Protein AF-A0A2D9YBD3-F1 (afdb_monomer)

Sequence (82 aa):
LSNALIAFYDTGSKKELDYYSKTALSRVWKTERFSWWMTSMLHKSAETNTFENRIRLAELEYLLSSEAALTSLAENYTGLPY

Radius of gyration: 19.1 Å; Cα contacts (8 Å, |Δi|>4): 34; chains: 1; bounding box: 43×28×48 Å

Nearest PDB structures (foldseek):
  8y2s-assembly1_A  TM=9.577E-01  e=1.147E-05  Pseudomonas aeruginosa
  1dob-assembly1_A-2  TM=9.514E-01  e=1.763E-05  Pseudomonas aeruginosa
  1pxc-assembly1_A  TM=9.543E-01  e=2.120E-05  Pseudomonas aeruginosa
  1d7l-assembly1_A  TM=9.549E-01  e=2.255E-05  Pseudomonas aeruginosa
  8jqo-assembly2_C-2  TM=9.368E-01  e=2.331E-04  Xylophilus ampelinus

Solvent-accessible surface area (backbone atoms only — not comparable to full-atom values): 4803 Å² total; per-residue (Å²): 107,69,71,27,53,52,48,25,76,75,68,72,45,57,64,51,55,73,46,38,61,64,60,52,46,62,53,50,53,55,51,51,53,48,54,51,49,53,49,61,56,75,53,82,61,97,80,63,47,78,64,59,53,50,52,35,51,52,52,51,52,48,39,77,73,30,72,68,45,44,48,54,49,48,49,60,70,76,52,71,89,132

Structure (mmCIF, N/CA/C/O backbone):
data_AF-A0A2D9YBD3-F1
#
_entry.id   AF-A0A2D9YBD3-F1
#
loop_
_atom_site.group_PDB
_atom_site.id
_atom_site.type_symbol
_atom_site.label_atom_id
_atom_site.label_alt_id
_atom_site.label_comp_id
_atom_site.label_asym_id
_atom_site.label_entity_id
_atom_site.label_seq_id
_atom_site.pdbx_PDB_ins_code
_atom_site.Cartn_x
_atom_site.Cartn_y
_atom_site.Cartn_z
_atom_site.occupancy
_atom_site.B_iso_or_equiv
_atom_site.auth_seq_id
_atom_site.auth_comp_id
_atom_site.auth_asym_id
_atom_site.auth_atom_id
_atom_site.pdbx_PDB_model_num
ATOM 1 N N . LEU A 1 1 ? -12.152 3.503 14.473 1.00 93.44 1 LEU A N 1
ATOM 2 C CA . LEU A 1 1 ? -12.479 4.406 15.598 1.00 93.44 1 LEU A CA 1
ATOM 3 C C . LEU A 1 1 ? -13.934 4.272 16.029 1.00 93.44 1 LEU A C 1
ATOM 5 O O . LEU A 1 1 ? -14.144 3.966 17.189 1.00 93.44 1 LEU A O 1
ATOM 9 N N . SER A 1 2 ? -14.913 4.431 15.125 1.00 96.50 2 SER A N 1
ATOM 10 C CA . 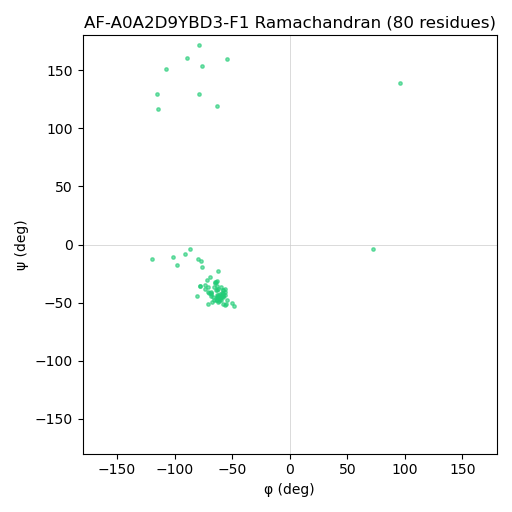SER A 1 2 ? -16.345 4.291 15.461 1.00 96.50 2 SER A CA 1
ATOM 11 C C . SER A 1 2 ? -16.656 3.008 16.252 1.00 96.50 2 SER A C 1
ATOM 13 O O . SER A 1 2 ? -17.132 3.113 17.375 1.00 96.50 2 SER A O 1
ATOM 15 N N . ASN A 1 3 ? -16.250 1.828 15.762 1.00 94.38 3 ASN A N 1
ATOM 16 C CA . ASN A 1 3 ? -16.451 0.554 16.477 1.00 94.38 3 ASN A CA 1
ATOM 17 C C . ASN A 1 3 ? -15.847 0.534 17.895 1.00 94.38 3 ASN A C 1
ATOM 19 O O . ASN A 1 3 ? -16.455 0.000 18.815 1.00 94.38 3 ASN A O 1
ATOM 23 N N . ALA A 1 4 ? -14.673 1.143 18.087 1.00 96.00 4 ALA A N 1
ATOM 24 C CA . ALA A 1 4 ? -14.021 1.205 19.394 1.00 96.00 4 ALA A CA 1
ATOM 25 C C . ALA A 1 4 ? -14.753 2.145 20.367 1.00 96.00 4 ALA A C 1
ATOM 27 O O . ALA A 1 4 ? -14.848 1.847 21.554 1.00 96.00 4 ALA A O 1
ATOM 28 N N . LEU A 1 5 ? -15.297 3.258 19.863 1.00 97.44 5 LEU A N 1
ATOM 29 C CA . LEU A 1 5 ? -16.121 4.174 20.654 1.00 97.44 5 LEU A CA 1
ATOM 30 C C . LEU A 1 5 ? -17.459 3.533 21.037 1.00 97.44 5 LEU A C 1
ATOM 32 O O . LEU A 1 5 ? -17.846 3.628 22.196 1.00 97.44 5 LEU A O 1
ATOM 36 N N . ILE A 1 6 ? -18.123 2.849 20.099 1.00 97.44 6 ILE A N 1
ATOM 37 C CA . ILE A 1 6 ? -19.363 2.100 20.363 1.00 97.44 6 ILE A CA 1
ATOM 38 C C . ILE A 1 6 ? -19.122 1.083 21.485 1.00 97.44 6 ILE A C 1
ATOM 40 O O . ILE A 1 6 ? -19.790 1.136 22.512 1.00 97.44 6 ILE A O 1
ATOM 44 N N . ALA A 1 7 ? -18.086 0.245 21.358 1.00 96.38 7 ALA A N 1
ATOM 45 C CA . ALA A 1 7 ? -17.746 -0.746 22.379 1.00 96.38 7 ALA A CA 1
ATOM 46 C C . ALA A 1 7 ? -17.479 -0.117 23.758 1.00 96.38 7 ALA A C 1
ATOM 48 O O . ALA A 1 7 ? -17.884 -0.672 24.781 1.00 96.38 7 ALA A O 1
ATOM 49 N N . PHE A 1 8 ? -16.821 1.044 23.800 1.00 97.56 8 PHE A N 1
ATOM 50 C CA . PHE A 1 8 ? -16.562 1.757 25.047 1.00 97.56 8 PHE A CA 1
ATOM 51 C C . PHE A 1 8 ? -17.844 2.285 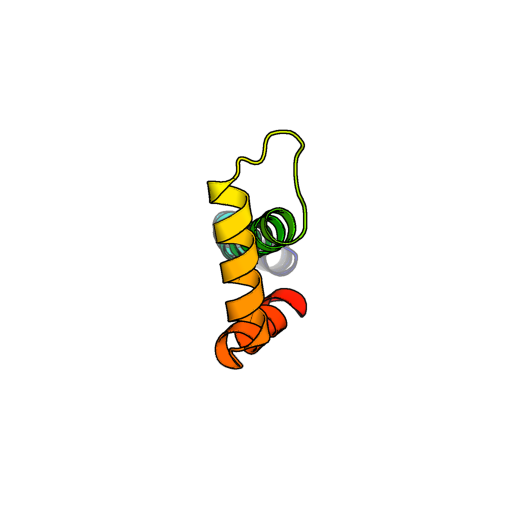25.700 1.00 97.56 8 PHE A C 1
ATOM 53 O O . PHE A 1 8 ? -18.011 2.112 26.904 1.00 97.56 8 PHE A O 1
ATOM 60 N N . TYR A 1 9 ? -18.753 2.896 24.939 1.00 97.88 9 TYR A N 1
ATOM 61 C CA . TYR A 1 9 ? -20.006 3.415 25.498 1.00 97.88 9 TYR A CA 1
ATOM 62 C C . TYR A 1 9 ? -20.997 2.307 25.880 1.00 97.88 9 TYR A C 1
ATOM 64 O O . TYR A 1 9 ? -21.712 2.471 26.865 1.00 97.88 9 TYR A O 1
ATOM 72 N N . ASP A 1 10 ? -20.985 1.172 25.178 1.0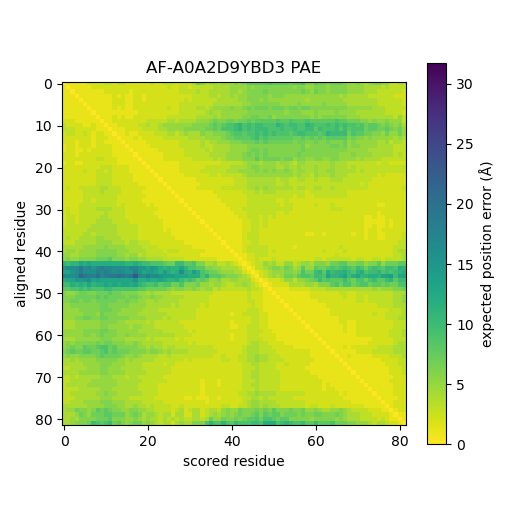0 97.81 10 ASP A N 1
ATOM 73 C CA . ASP A 1 10 ? -21.866 0.037 25.478 1.00 97.81 10 ASP A CA 1
ATOM 74 C C . ASP A 1 10 ? -21.384 -0.791 26.680 1.00 97.81 10 ASP A C 1
ATOM 76 O O . ASP A 1 10 ? -22.193 -1.317 27.443 1.00 97.81 10 ASP A O 1
ATOM 80 N N . THR A 1 11 ? -20.065 -0.938 26.857 1.00 97.19 11 THR A N 1
ATOM 81 C CA . THR A 1 11 ? -19.490 -1.885 27.836 1.00 97.19 11 THR A CA 1
ATOM 82 C C . THR A 1 11 ? -18.617 -1.241 28.915 1.00 97.19 11 THR A C 1
ATOM 84 O O . THR A 1 11 ? -18.228 -1.910 29.871 1.00 97.19 11 THR A O 1
ATOM 87 N N . GLY A 1 12 ? -18.238 0.029 28.758 1.00 96.69 12 GLY A N 1
ATOM 88 C CA . GLY A 1 12 ? -17.223 0.704 29.577 1.00 96.69 12 GLY A CA 1
ATOM 89 C C . GLY A 1 12 ? -15.777 0.255 29.308 1.00 96.69 12 GLY A C 1
ATOM 90 O O . GLY A 1 12 ? -14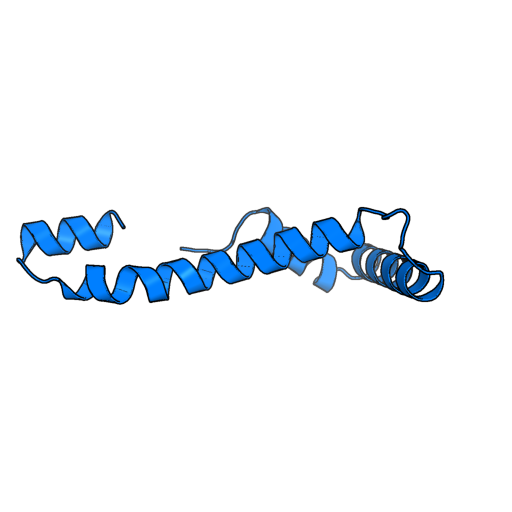.840 0.806 29.891 1.00 96.69 12 GLY A O 1
ATOM 91 N N . SER A 1 13 ? -15.558 -0.737 28.436 1.00 95.75 13 SER A N 1
ATOM 92 C CA . SER A 1 13 ? -14.235 -1.302 28.157 1.00 95.75 13 SER A CA 1
ATOM 93 C C . SER A 1 13 ? -13.414 -0.423 27.214 1.00 95.75 13 SER A C 1
ATOM 95 O O . SER A 1 13 ? -13.852 -0.081 26.119 1.00 95.75 13 SER A O 1
ATOM 97 N N . LYS A 1 14 ? -12.169 -0.115 27.600 1.00 96.56 14 LYS A N 1
ATOM 98 C CA . LYS A 1 14 ? -11.218 0.656 26.774 1.00 96.56 14 LYS A CA 1
ATOM 99 C C . LYS A 1 14 ? -10.397 -0.189 25.803 1.00 96.56 14 LYS A C 1
ATOM 101 O O . LYS A 1 14 ? -9.670 0.365 24.988 1.00 96.56 14 LYS A O 1
ATOM 106 N N . LYS A 1 15 ? -10.542 -1.516 25.841 1.00 96.38 15 LYS A N 1
ATOM 107 C CA . LYS A 1 15 ? -9.700 -2.452 25.085 1.00 96.38 15 LYS A CA 1
ATOM 108 C C . LYS A 1 15 ? -9.584 -2.083 23.599 1.00 96.38 15 LYS A C 1
ATOM 110 O O . LYS A 1 15 ? -8.480 -1.973 23.080 1.00 96.38 15 LYS A O 1
ATOM 115 N N . GLU A 1 16 ? -10.704 -1.851 22.919 1.00 95.19 16 GLU A N 1
ATOM 116 C CA . GLU A 1 16 ? -10.707 -1.521 21.485 1.00 95.19 16 GLU A CA 1
ATOM 117 C C . GLU A 1 16 ? -10.114 -0.135 21.185 1.00 95.19 16 GLU A C 1
ATOM 119 O O . GLU A 1 16 ? -9.551 0.082 20.111 1.00 95.19 16 GLU A O 1
ATOM 124 N N . LEU A 1 17 ? -10.196 0.803 22.135 1.00 96.94 17 LEU A N 1
ATOM 125 C CA . LEU A 1 17 ? -9.539 2.108 22.024 1.00 96.94 17 LEU A CA 1
ATOM 126 C C . LEU A 1 17 ? -8.021 1.962 22.152 1.00 96.94 17 LEU A C 1
ATOM 128 O O . LEU A 1 17 ? -7.290 2.554 21.361 1.00 96.94 17 LEU A O 1
ATOM 132 N N . ASP A 1 18 ? -7.552 1.118 23.069 1.00 97.25 18 ASP A N 1
ATOM 133 C CA . ASP A 1 18 ? -6.122 0.848 23.249 1.00 97.25 18 ASP A CA 1
ATOM 134 C C . ASP A 1 18 ? -5.523 0.146 22.013 1.00 97.25 18 ASP A C 1
ATOM 136 O O . ASP A 1 18 ? -4.406 0.450 21.585 1.00 97.25 18 ASP A O 1
ATOM 140 N N . TYR A 1 19 ? -6.285 -0.749 21.371 1.00 96.00 19 TYR A N 1
ATOM 141 C CA . TYR A 1 19 ? -5.875 -1.422 20.129 1.00 96.00 19 TYR A CA 1
ATOM 142 C C . TYR A 1 19 ? -6.056 -0.583 18.858 1.00 96.00 19 TYR A C 1
ATOM 144 O O . TYR A 1 19 ? -5.520 -0.954 17.804 1.00 96.00 19 TYR A O 1
ATOM 152 N N . TYR A 1 20 ? -6.781 0.536 18.925 1.00 96.31 20 TYR A N 1
ATOM 153 C CA . TYR A 1 20 ? -7.152 1.312 17.744 1.00 96.31 20 TYR A CA 1
ATOM 154 C C . TYR A 1 20 ? -5.934 1.727 16.920 1.00 96.31 20 TYR A C 1
ATOM 156 O O . TYR A 1 20 ? -5.886 1.450 15.720 1.00 96.31 20 TYR A O 1
ATOM 164 N N . SER A 1 21 ? -4.931 2.336 17.557 1.00 96.56 21 SER A N 1
ATOM 165 C CA . SER A 1 21 ? -3.744 2.837 16.859 1.00 96.56 21 SER A CA 1
ATOM 166 C C . SER A 1 21 ? -2.993 1.717 16.146 1.00 96.56 21 SER A C 1
ATOM 168 O O . SER A 1 21 ? -2.631 1.874 14.985 1.00 96.56 21 SER A O 1
ATOM 170 N N . LYS A 1 22 ? -2.822 0.555 16.790 1.00 95.88 22 LYS A N 1
ATOM 171 C CA . LYS A 1 22 ? -2.168 -0.611 16.174 1.00 95.88 22 LYS A CA 1
ATOM 172 C C . LYS A 1 22 ? -2.908 -1.069 14.915 1.00 95.88 22 LYS A C 1
ATOM 174 O O . LYS A 1 22 ? -2.280 -1.324 13.888 1.00 95.88 22 LYS A O 1
ATOM 179 N N . THR A 1 23 ? -4.233 -1.150 14.995 1.00 93.94 23 THR A N 1
ATOM 180 C CA . THR A 1 23 ? -5.086 -1.599 13.887 1.00 93.94 23 THR A CA 1
ATOM 181 C C . THR A 1 23 ? -5.074 -0.592 12.739 1.00 93.94 23 THR A C 1
ATOM 183 O O . THR A 1 23 ? -4.804 -0.955 11.595 1.00 93.94 23 THR A O 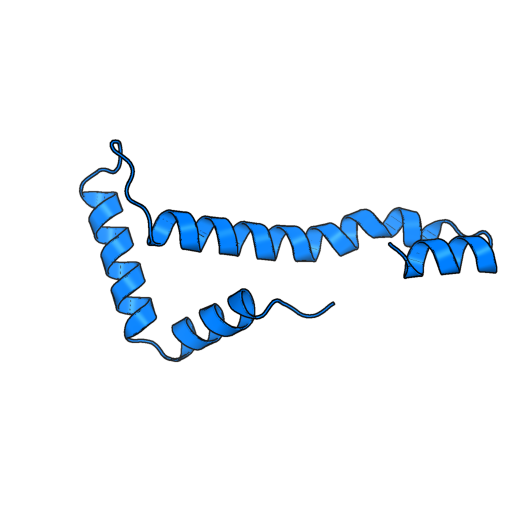1
ATOM 186 N N . ALA A 1 24 ? -5.284 0.690 13.044 1.00 96.00 24 ALA A N 1
ATOM 187 C CA . ALA A 1 24 ? -5.302 1.758 12.051 1.00 96.00 24 ALA A CA 1
ATOM 188 C C . ALA A 1 24 ? -3.943 1.914 11.352 1.00 96.00 24 ALA A C 1
ATOM 190 O O . ALA A 1 24 ? -3.886 1.973 10.122 1.00 96.00 24 ALA A O 1
ATOM 191 N N . LEU A 1 25 ? -2.843 1.911 12.115 1.00 97.12 25 LEU A N 1
ATOM 192 C CA . LEU A 1 25 ? -1.496 2.081 11.566 1.00 97.12 25 LEU A CA 1
ATOM 193 C C . LEU A 1 25 ? -1.105 0.955 10.607 1.00 97.12 25 LEU A C 1
ATOM 195 O O . LEU A 1 25 ? -0.396 1.218 9.639 1.00 97.12 25 LEU A O 1
ATOM 199 N N . SER A 1 26 ? -1.598 -0.271 10.810 1.00 95.19 26 SER A N 1
ATOM 200 C CA . SER A 1 26 ? -1.342 -1.377 9.877 1.00 95.19 26 SER A CA 1
ATOM 201 C C . SER A 1 26 ? -1.814 -1.062 8.454 1.00 95.19 26 SER A C 1
ATOM 203 O O . SER A 1 26 ? -1.121 -1.386 7.488 1.00 95.19 26 SER A O 1
ATOM 205 N N . ARG A 1 27 ? -2.968 -0.397 8.310 1.00 95.56 27 ARG A N 1
ATOM 206 C CA . ARG A 1 27 ? -3.493 0.022 7.005 1.00 95.56 27 ARG A CA 1
ATOM 207 C C . ARG A 1 27 ? -2.830 1.307 6.516 1.00 95.56 27 ARG A C 1
ATOM 209 O O . ARG A 1 27 ? -2.422 1.354 5.359 1.00 95.56 27 ARG A O 1
ATOM 216 N N . VAL A 1 28 ? -2.663 2.302 7.395 1.00 97.12 28 VAL A N 1
ATOM 217 C CA . VAL A 1 28 ? -2.031 3.594 7.055 1.00 97.12 28 VAL A CA 1
ATOM 218 C C . VAL A 1 28 ? -0.654 3.383 6.439 1.00 97.12 28 VAL A C 1
ATOM 220 O O . VAL A 1 28 ? -0.396 3.900 5.360 1.00 97.12 28 VAL A O 1
ATOM 223 N N . TRP A 1 29 ? 0.200 2.552 7.038 1.00 97.81 29 TRP A N 1
ATOM 224 C CA . TRP A 1 29 ? 1.540 2.318 6.495 1.00 97.81 29 TRP A CA 1
ATOM 225 C C . TRP A 1 29 ? 1.542 1.657 5.113 1.00 97.81 29 TRP A C 1
ATOM 227 O O . TRP A 1 29 ? 2.415 1.954 4.299 1.00 97.81 29 TRP A O 1
ATOM 237 N N . LYS A 1 30 ? 0.564 0.794 4.807 1.00 96.88 30 LYS A N 1
ATOM 238 C CA . LYS A 1 30 ? 0.434 0.206 3.464 1.00 96.88 30 LYS A CA 1
ATOM 239 C C . LYS A 1 30 ? 0.035 1.261 2.433 1.00 96.88 30 LYS A C 1
ATOM 241 O O . LYS A 1 30 ? 0.602 1.271 1.341 1.00 96.88 30 LYS A O 1
ATOM 246 N N . THR A 1 31 ? -0.889 2.152 2.798 1.00 96.81 31 THR A N 1
ATOM 247 C CA . THR A 1 31 ? -1.293 3.292 1.965 1.00 96.81 31 THR A CA 1
ATOM 248 C C . THR A 1 31 ? -0.131 4.262 1.754 1.00 96.81 31 THR A C 1
ATOM 250 O O . THR A 1 31 ? 0.163 4.595 0.613 1.00 96.81 31 THR A O 1
ATOM 253 N N . GLU A 1 32 ? 0.590 4.644 2.810 1.00 97.94 32 GLU A N 1
ATOM 254 C CA . GLU A 1 32 ? 1.754 5.538 2.714 1.00 97.94 32 GLU A CA 1
ATOM 255 C C . GLU A 1 32 ? 2.857 4.954 1.829 1.00 97.94 32 GLU A C 1
ATOM 257 O O . GLU A 1 32 ? 3.360 5.628 0.931 1.00 97.94 32 GLU A O 1
ATOM 262 N N . ARG A 1 33 ? 3.184 3.667 2.007 1.00 97.94 33 ARG A N 1
ATOM 263 C CA . ARG A 1 33 ? 4.141 2.960 1.144 1.00 97.94 33 ARG A CA 1
ATOM 264 C C . ARG A 1 33 ? 3.725 3.028 -0.327 1.00 97.94 33 ARG A C 1
ATOM 266 O O . ARG A 1 33 ? 4.575 3.249 -1.187 1.00 97.94 33 ARG A O 1
ATOM 273 N N . PHE A 1 34 ? 2.439 2.830 -0.622 1.00 97.50 34 PHE A N 1
ATOM 274 C CA . PHE A 1 34 ? 1.930 2.912 -1.989 1.00 97.50 34 PHE A CA 1
ATOM 275 C C . PHE A 1 34 ? 2.023 4.333 -2.559 1.00 97.50 34 PHE A C 1
ATOM 277 O O . PHE A 1 34 ? 2.555 4.512 -3.655 1.00 97.50 34 PHE A O 1
ATOM 284 N N . SER A 1 35 ? 1.581 5.339 -1.801 1.00 97.50 35 SER A N 1
ATOM 285 C CA . SER A 1 35 ? 1.665 6.753 -2.184 1.00 97.50 35 SER A CA 1
ATOM 286 C C . SER A 1 35 ? 3.106 7.186 -2.457 1.00 97.50 35 SER A C 1
ATOM 288 O O . SER A 1 35 ? 3.389 7.826 -3.474 1.00 97.50 35 SER A O 1
ATOM 290 N N . TRP A 1 36 ? 4.037 6.795 -1.586 1.00 97.00 36 TRP A N 1
ATOM 291 C CA . TRP A 1 36 ? 5.461 7.066 -1.754 1.00 97.00 36 TRP A CA 1
ATOM 292 C C . TRP A 1 36 ? 6.040 6.383 -3.001 1.00 97.00 36 TRP A C 1
ATOM 294 O O . TRP A 1 36 ? 6.756 7.032 -3.768 1.00 97.00 36 TRP A O 1
ATOM 304 N N . TRP A 1 37 ? 5.711 5.107 -3.236 1.00 96.19 37 TRP A N 1
ATOM 305 C CA . TRP A 1 37 ? 6.180 4.364 -4.412 1.00 96.19 37 TRP A CA 1
ATOM 306 C C . TRP A 1 37 ? 5.682 5.009 -5.710 1.00 96.19 37 TRP A C 1
ATOM 308 O O . TRP A 1 37 ? 6.494 5.320 -6.579 1.00 96.19 37 TRP A O 1
ATOM 318 N N . MET A 1 38 ? 4.386 5.328 -5.804 1.00 96.81 38 MET A N 1
ATOM 319 C CA . MET A 1 38 ? 3.812 6.023 -6.965 1.00 96.81 38 MET A CA 1
ATOM 320 C C . MET A 1 38 ? 4.465 7.389 -7.196 1.00 96.81 38 MET A C 1
ATOM 322 O O . MET A 1 38 ? 4.809 7.735 -8.326 1.00 96.81 38 MET A O 1
ATOM 326 N N . THR A 1 39 ? 4.677 8.161 -6.128 1.00 95.31 39 THR A N 1
ATOM 327 C CA . THR A 1 39 ? 5.309 9.484 -6.221 1.00 95.31 39 THR A CA 1
ATOM 328 C C . THR A 1 39 ? 6.736 9.373 -6.749 1.00 95.31 39 THR A C 1
ATOM 330 O O . THR A 1 39 ? 7.081 10.058 -7.712 1.00 95.31 39 THR A O 1
ATOM 333 N N . SER A 1 40 ? 7.534 8.471 -6.172 1.00 92.44 40 SER A N 1
ATOM 334 C CA . SER A 1 40 ? 8.931 8.235 -6.561 1.00 92.44 40 SER A CA 1
ATOM 335 C C . SER A 1 40 ? 9.057 7.677 -7.982 1.00 92.44 40 SER A C 1
ATOM 337 O O . SER A 1 40 ? 10.009 7.995 -8.693 1.00 92.44 40 SER A O 1
ATOM 339 N N . MET A 1 41 ? 8.088 6.868 -8.419 1.00 93.88 41 MET A N 1
ATOM 340 C CA . MET A 1 41 ? 8.071 6.264 -9.750 1.00 93.88 41 MET A CA 1
ATOM 341 C C . MET A 1 41 ? 7.636 7.245 -10.850 1.00 93.88 41 MET A C 1
ATOM 343 O O . MET A 1 41 ? 8.149 7.188 -11.967 1.00 93.88 41 MET A O 1
ATOM 347 N N . LEU A 1 42 ? 6.698 8.150 -10.558 1.00 94.56 42 LEU A N 1
ATOM 348 C CA . LEU A 1 42 ? 6.095 9.024 -11.573 1.00 94.56 42 LEU A CA 1
ATOM 349 C C . LEU A 1 42 ? 6.711 10.424 -11.640 1.00 94.56 42 LEU A C 1
ATOM 351 O O . LEU A 1 42 ? 6.555 11.105 -12.653 1.00 94.56 42 LEU A O 1
ATOM 355 N N . HIS A 1 43 ? 7.432 10.857 -10.606 1.00 92.25 43 HIS A N 1
ATOM 356 C CA . HIS A 1 43 ? 8.056 12.177 -10.575 1.00 92.25 43 HIS A CA 1
ATOM 357 C C . HIS A 1 43 ? 9.577 12.089 -10.734 1.00 92.25 43 HIS A C 1
ATOM 359 O O . HIS A 1 43 ? 10.236 11.115 -10.364 1.00 92.25 43 HIS A O 1
ATOM 365 N N . LYS A 1 44 ? 10.156 13.147 -11.304 1.00 86.62 44 LYS A N 1
ATOM 366 C CA . LYS A 1 44 ? 11.602 13.369 -11.349 1.00 86.62 44 LYS A CA 1
ATOM 367 C C . LYS A 1 44 ? 11.921 14.614 -10.532 1.00 86.62 44 LYS A C 1
ATOM 369 O O . LYS A 1 44 ? 11.315 15.655 -10.770 1.00 86.62 44 LYS A O 1
ATOM 374 N N . SER A 1 45 ? 12.874 14.520 -9.610 1.00 79.94 45 SER A N 1
ATOM 375 C CA . SER A 1 45 ? 13.420 15.693 -8.925 1.00 79.94 45 SER A CA 1
ATOM 376 C C . SER A 1 45 ? 14.612 16.260 -9.703 1.00 79.94 45 SER A C 1
ATOM 378 O O . SER A 1 45 ? 15.229 15.571 -10.519 1.00 79.94 45 SER A O 1
ATOM 380 N N . ALA A 1 46 ? 14.964 17.520 -9.440 1.00 81.25 46 ALA A N 1
ATOM 381 C CA . ALA A 1 46 ? 16.172 18.131 -10.002 1.00 81.25 46 ALA A CA 1
ATOM 382 C C . ALA A 1 46 ? 17.464 17.415 -9.553 1.00 81.25 46 ALA A C 1
ATOM 384 O O . ALA A 1 46 ? 18.477 17.477 -10.242 1.00 81.25 46 ALA A O 1
ATOM 385 N N . GLU A 1 47 ? 17.402 16.702 -8.429 1.00 87.50 47 GLU A N 1
ATOM 386 C CA . GLU A 1 47 ? 18.516 15.984 -7.804 1.00 87.50 47 GLU A CA 1
ATOM 387 C C . GLU A 1 47 ? 18.641 14.526 -8.279 1.00 87.50 47 GLU A C 1
ATOM 389 O O . GLU A 1 47 ? 19.623 13.863 -7.955 1.00 87.50 47 GLU A O 1
ATOM 394 N N . THR A 1 48 ? 17.671 14.012 -9.049 1.00 84.50 48 THR A N 1
ATOM 395 C CA . THR A 1 48 ? 17.665 12.605 -9.480 1.00 84.50 48 THR A CA 1
ATOM 396 C C . THR A 1 48 ? 18.877 12.306 -10.362 1.00 84.50 48 THR A C 1
ATOM 398 O O . THR A 1 48 ? 19.013 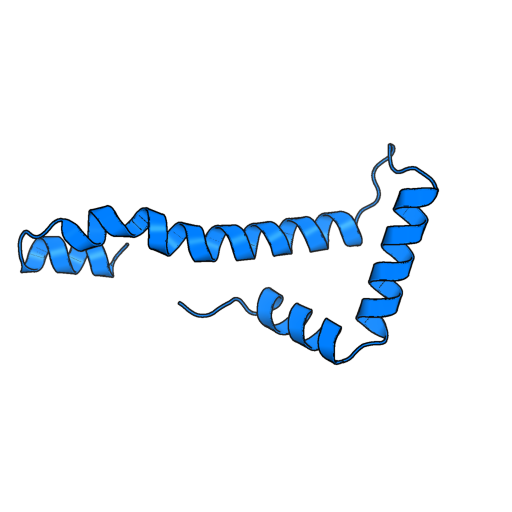12.865 -11.460 1.00 84.50 48 THR A O 1
ATOM 401 N N . ASN A 1 49 ? 19.728 11.379 -9.926 1.00 90.94 49 ASN A N 1
ATOM 402 C CA . ASN A 1 49 ? 20.919 11.004 -10.683 1.00 90.94 49 ASN A CA 1
ATOM 403 C C . ASN A 1 49 ? 20.593 10.044 -11.849 1.00 90.94 49 ASN A C 1
ATOM 405 O O . ASN A 1 49 ? 19.470 9.561 -12.028 1.00 90.94 49 ASN A O 1
ATOM 409 N N . THR A 1 50 ? 21.584 9.775 -12.701 1.00 93.56 50 THR A N 1
ATOM 410 C CA . THR A 1 50 ? 21.401 8.938 -13.900 1.00 93.56 50 THR A CA 1
ATOM 411 C C . THR A 1 50 ? 21.049 7.487 -13.573 1.00 93.56 50 THR A C 1
ATOM 413 O O . THR A 1 50 ? 20.309 6.865 -14.337 1.00 93.56 50 THR A O 1
ATOM 416 N N . PHE A 1 51 ? 21.547 6.951 -12.457 1.00 93.38 51 PHE A N 1
ATOM 417 C CA . PHE A 1 51 ? 21.256 5.594 -12.002 1.00 93.38 51 PHE A CA 1
ATOM 418 C C . PHE A 1 51 ? 19.808 5.473 -11.512 1.00 93.38 51 PHE A C 1
ATOM 420 O O . PHE A 1 51 ? 19.063 4.637 -12.019 1.00 93.38 51 PHE A O 1
ATOM 427 N N . GLU A 1 52 ? 19.375 6.359 -10.618 1.00 92.31 52 GLU A N 1
ATOM 428 C CA . GLU A 1 52 ? 17.998 6.414 -10.110 1.00 92.31 52 GLU A CA 1
ATOM 429 C C . GLU A 1 52 ? 16.984 6.563 -11.245 1.00 92.31 52 GLU A C 1
ATOM 431 O O . GLU A 1 52 ? 15.963 5.878 -11.272 1.00 92.31 52 GLU A O 1
ATOM 436 N N . ASN A 1 53 ? 17.294 7.397 -12.242 1.00 93.12 53 ASN A N 1
ATOM 437 C CA . ASN A 1 53 ? 16.436 7.554 -13.410 1.00 93.12 53 ASN A CA 1
ATOM 438 C C . ASN A 1 53 ? 16.313 6.257 -14.231 1.00 93.12 53 ASN A C 1
ATOM 440 O O . ASN A 1 53 ? 15.240 5.982 -14.763 1.00 93.12 53 ASN A O 1
ATOM 444 N N . ARG A 1 54 ? 17.383 5.454 -14.336 1.00 95.12 54 ARG A N 1
ATOM 445 C CA . ARG A 1 54 ? 17.329 4.141 -15.003 1.00 95.12 54 ARG A CA 1
ATOM 446 C C . ARG A 1 54 ? 16.515 3.130 -14.199 1.00 95.12 54 ARG A C 1
ATOM 448 O O . ARG A 1 54 ? 15.713 2.427 -14.800 1.00 95.12 54 ARG A O 1
ATOM 455 N N . ILE A 1 55 ? 16.667 3.098 -12.873 1.00 95.31 55 ILE A N 1
ATOM 456 C CA . ILE A 1 55 ? 15.854 2.241 -11.995 1.00 95.31 55 ILE A CA 1
ATOM 457 C C . ILE A 1 55 ? 14.370 2.590 -12.123 1.00 95.31 55 ILE A C 1
ATOM 459 O O . ILE A 1 55 ? 13.549 1.701 -12.317 1.00 95.31 55 ILE A O 1
ATOM 463 N N . ARG A 1 56 ? 14.026 3.882 -12.108 1.00 95.06 56 ARG A N 1
ATOM 464 C C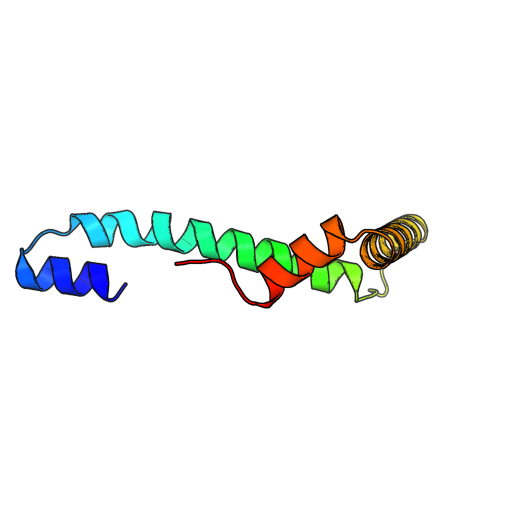A . ARG A 1 56 ? 12.640 4.340 -12.266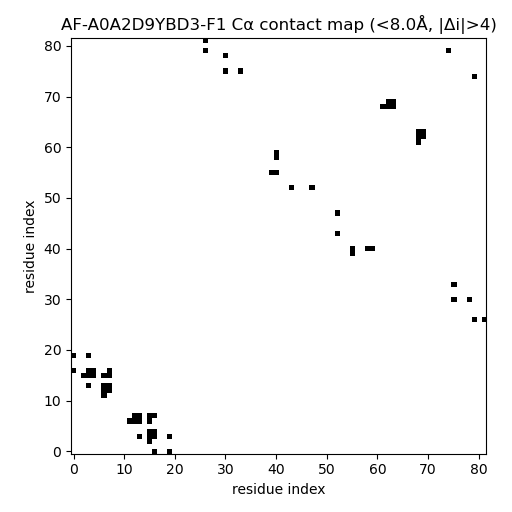 1.00 95.06 56 ARG A CA 1
ATOM 465 C C . ARG A 1 56 ? 12.008 3.878 -13.580 1.00 95.06 56 ARG A C 1
ATOM 467 O O . ARG A 1 56 ? 10.853 3.468 -13.598 1.00 95.06 56 ARG A O 1
ATOM 474 N N . LEU A 1 57 ? 12.755 3.963 -14.681 1.00 95.12 57 LEU A N 1
ATOM 475 C CA . LEU A 1 57 ? 12.278 3.514 -15.991 1.00 95.12 57 LEU A CA 1
ATOM 476 C C . LEU A 1 57 ? 12.120 1.992 -16.052 1.00 95.12 57 LEU A C 1
ATOM 478 O O . LEU A 1 57 ? 11.116 1.527 -16.578 1.00 95.12 57 LEU A O 1
ATOM 482 N N . ALA A 1 58 ? 13.060 1.236 -15.479 1.00 96.81 58 ALA A N 1
ATOM 483 C CA . ALA A 1 58 ? 12.961 -0.220 -15.407 1.00 96.81 58 ALA A CA 1
ATOM 484 C C . ALA A 1 58 ? 11.747 -0.674 -14.577 1.00 96.81 58 ALA A C 1
ATOM 486 O O . ALA A 1 58 ? 11.052 -1.607 -14.966 1.00 96.81 58 ALA A O 1
ATOM 487 N N . GLU A 1 59 ? 11.451 0.020 -13.474 1.00 96.56 59 GLU A N 1
ATOM 488 C CA . GLU A 1 59 ? 10.261 -0.237 -12.655 1.00 96.56 59 GLU A CA 1
ATOM 489 C C . GLU A 1 59 ? 8.967 0.008 -13.447 1.00 96.56 59 GLU A C 1
ATOM 491 O O . GLU A 1 59 ? 8.062 -0.824 -13.432 1.00 96.56 59 GLU A O 1
ATOM 496 N N . LEU A 1 60 ? 8.892 1.121 -14.187 1.00 96.50 60 LEU A N 1
ATOM 497 C CA . LEU A 1 60 ? 7.748 1.425 -15.053 1.00 96.50 60 LEU A CA 1
ATOM 498 C C . LEU A 1 60 ? 7.574 0.383 -16.161 1.00 96.50 60 LEU A C 1
ATOM 500 O O . LEU A 1 60 ? 6.455 -0.042 -16.434 1.00 96.50 60 LEU A O 1
ATOM 504 N N . GLU A 1 61 ? 8.664 -0.038 -16.795 1.00 97.75 61 GLU A N 1
ATOM 505 C CA . GLU A 1 61 ? 8.633 -1.065 -17.837 1.00 97.75 61 GLU A CA 1
ATOM 506 C C . GLU A 1 61 ? 8.157 -2.413 -17.284 1.00 97.75 61 GLU A C 1
ATOM 508 O O . GLU A 1 61 ? 7.290 -3.058 -17.880 1.00 97.75 61 GLU A O 1
ATOM 513 N N . TYR A 1 62 ? 8.651 -2.813 -16.110 1.00 97.88 62 TYR A N 1
ATOM 514 C CA . TYR A 1 62 ? 8.177 -4.009 -15.419 1.00 97.88 62 TYR A CA 1
ATOM 515 C C . TYR A 1 62 ? 6.685 -3.912 -15.082 1.00 97.88 62 TYR A C 1
ATOM 517 O O . TYR A 1 62 ? 5.924 -4.835 -15.373 1.00 97.88 62 TYR A O 1
ATOM 525 N N . LEU A 1 63 ? 6.249 -2.779 -14.526 1.00 97.44 63 LEU A N 1
ATOM 526 C CA . LEU A 1 63 ? 4.851 -2.557 -14.175 1.00 97.44 63 LEU A CA 1
ATOM 527 C C . LEU A 1 63 ? 3.931 -2.690 -15.391 1.00 97.44 63 LEU A C 1
ATOM 529 O O . LEU A 1 63 ? 2.890 -3.326 -15.294 1.00 97.44 63 LEU A O 1
ATOM 533 N N . LEU A 1 64 ? 4.311 -2.113 -16.531 1.00 96.19 64 LEU A N 1
ATOM 534 C CA . LEU A 1 64 ? 3.489 -2.123 -17.744 1.00 96.19 64 LEU A CA 1
ATOM 535 C C . LEU A 1 64 ? 3.506 -3.464 -18.490 1.00 96.19 64 LEU A C 1
ATOM 537 O O . LEU A 1 64 ? 2.609 -3.720 -19.291 1.00 96.19 64 LEU A O 1
ATOM 541 N N . SER A 1 65 ? 4.505 -4.312 -18.245 1.00 97.62 65 SER A N 1
ATOM 542 C CA . SER A 1 65 ? 4.662 -5.608 -18.919 1.00 97.62 65 SER A CA 1
ATOM 543 C C . SER A 1 65 ? 4.218 -6.814 -18.082 1.00 97.62 65 SER A C 1
ATOM 545 O O . SER A 1 65 ? 4.092 -7.911 -18.626 1.00 97.62 65 SER A O 1
ATOM 547 N N . SER A 1 66 ? 3.955 -6.635 -16.783 1.00 98.44 66 SER A N 1
ATOM 548 C CA . SER A 1 66 ? 3.597 -7.709 -15.850 1.00 98.44 66 SER A CA 1
ATOM 549 C C . SER A 1 66 ? 2.166 -7.569 -15.330 1.00 98.44 66 SER A C 1
ATOM 551 O O . SER A 1 66 ? 1.841 -6.650 -14.578 1.00 98.44 66 SER A O 1
ATOM 553 N N . GLU A 1 67 ? 1.310 -8.542 -15.650 1.00 98.31 67 GLU A N 1
ATOM 554 C CA . GLU A 1 67 ? -0.066 -8.610 -15.133 1.00 98.31 67 GLU A CA 1
ATOM 555 C C . GLU A 1 67 ? -0.103 -8.690 -13.597 1.00 98.31 67 GLU A C 1
ATOM 557 O O . GLU A 1 67 ? -0.938 -8.053 -12.953 1.00 98.31 67 GLU A O 1
ATOM 562 N N . ALA A 1 68 ? 0.849 -9.402 -12.987 1.00 98.38 68 ALA A N 1
ATOM 563 C CA . ALA A 1 68 ? 0.964 -9.481 -11.533 1.00 98.38 68 ALA A CA 1
ATOM 564 C C . ALA A 1 68 ? 1.293 -8.111 -10.911 1.00 98.38 68 ALA A C 1
ATOM 566 O O . ALA A 1 68 ? 0.745 -7.750 -9.867 1.00 98.38 68 ALA A O 1
ATOM 567 N N . ALA A 1 69 ? 2.155 -7.323 -11.562 1.00 97.50 69 ALA A N 1
ATOM 568 C CA . ALA A 1 69 ? 2.477 -5.973 -11.109 1.00 97.50 69 ALA A CA 1
ATOM 569 C C . ALA A 1 69 ? 1.278 -5.023 -11.264 1.00 97.50 69 ALA A C 1
ATOM 571 O O . ALA A 1 69 ? 0.969 -4.280 -10.330 1.00 97.50 69 ALA A O 1
ATOM 572 N N . LEU A 1 70 ? 0.554 -5.093 -12.388 1.00 97.94 70 LEU A N 1
ATOM 573 C CA . LEU A 1 70 ? -0.682 -4.328 -12.605 1.00 97.94 70 LEU A CA 1
ATOM 574 C C . LEU A 1 70 ? -1.780 -4.693 -11.603 1.00 97.94 70 LEU A C 1
ATOM 576 O O . LEU A 1 70 ? -2.486 -3.809 -11.124 1.00 97.94 70 LEU A O 1
ATOM 580 N N . THR A 1 71 ? -1.897 -5.971 -11.247 1.00 97.88 71 THR A N 1
ATOM 581 C CA . THR A 1 71 ? -2.849 -6.435 -10.229 1.00 97.88 71 THR A CA 1
ATOM 582 C C . THR A 1 71 ? -2.513 -5.831 -8.868 1.00 97.88 71 THR A C 1
ATOM 584 O O . THR A 1 71 ? -3.369 -5.223 -8.230 1.00 97.88 71 THR A O 1
ATOM 587 N N . SER A 1 72 ? -1.238 -5.888 -8.469 1.00 96.38 72 SER A N 1
ATOM 588 C CA . SER A 1 72 ? -0.759 -5.256 -7.234 1.00 96.38 72 SER A CA 1
ATOM 589 C C . SER A 1 72 ? -1.008 -3.741 -7.224 1.00 96.38 72 SER A C 1
ATOM 591 O O . SER A 1 72 ? -1.467 -3.191 -6.219 1.00 96.38 72 SER A O 1
ATOM 593 N N . LEU A 1 73 ? -0.774 -3.053 -8.349 1.00 97.06 73 LEU A N 1
ATOM 594 C CA . LEU A 1 73 ? -1.124 -1.640 -8.512 1.00 97.06 73 LEU A CA 1
ATOM 595 C C . LEU A 1 73 ? -2.625 -1.416 -8.289 1.00 97.06 73 LEU A C 1
ATOM 597 O O . LEU A 1 73 ? -2.987 -0.553 -7.491 1.00 97.06 73 LEU A O 1
ATOM 601 N N . ALA A 1 74 ? -3.479 -2.185 -8.966 1.00 97.44 74 ALA A N 1
ATOM 602 C CA . ALA A 1 74 ? -4.929 -2.035 -8.904 1.00 97.44 74 ALA A CA 1
ATOM 603 C C . ALA A 1 74 ? -5.462 -2.222 -7.478 1.00 97.44 74 ALA A C 1
ATOM 605 O O . ALA A 1 74 ? -6.176 -1.352 -6.987 1.00 97.44 74 ALA A O 1
ATOM 606 N N . GLU A 1 75 ? -5.045 -3.282 -6.782 1.00 96.44 75 GLU A N 1
ATOM 607 C CA . GLU A 1 75 ? -5.451 -3.563 -5.398 1.00 96.44 75 GLU A CA 1
ATOM 608 C C . GLU A 1 75 ? -5.097 -2.419 -4.437 1.00 96.44 75 GLU A C 1
ATOM 610 O O . GLU A 1 75 ? -5.889 -2.043 -3.568 1.00 96.44 75 GLU A O 1
ATOM 615 N N . ASN A 1 76 ? -3.903 -1.837 -4.591 1.00 96.44 76 ASN A N 1
ATOM 616 C CA . ASN A 1 76 ? -3.487 -0.707 -3.765 1.00 96.44 76 ASN A CA 1
ATOM 617 C C . ASN A 1 76 ? -4.210 0.592 -4.166 1.00 96.44 76 ASN A C 1
ATOM 619 O O . ASN A 1 76 ? -4.528 1.395 -3.287 1.00 96.44 76 ASN A O 1
ATOM 623 N N . TYR A 1 77 ? -4.500 0.790 -5.456 1.00 96.56 77 TYR A N 1
ATOM 624 C CA . TYR A 1 77 ? -5.154 1.994 -5.976 1.00 96.56 77 TYR A CA 1
ATOM 625 C C . TYR A 1 77 ? -6.651 2.054 -5.637 1.00 96.56 77 TYR A C 1
ATOM 627 O O . TYR A 1 77 ? -7.157 3.120 -5.293 1.00 96.56 77 TYR A O 1
ATOM 635 N N . THR A 1 78 ? -7.361 0.921 -5.668 1.00 96.56 78 THR A N 1
ATOM 636 C CA . THR A 1 78 ? -8.776 0.841 -5.253 1.00 96.56 78 THR A CA 1
ATOM 637 C C . THR A 1 78 ? -8.954 0.844 -3.73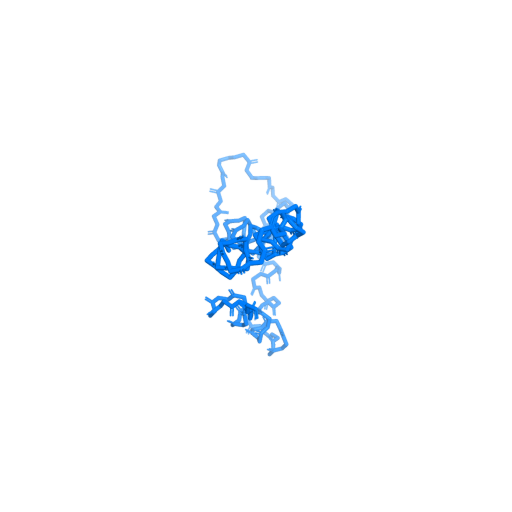5 1.00 96.56 78 THR A C 1
ATOM 639 O O . THR A 1 78 ? -10.057 1.062 -3.238 1.00 96.56 78 THR A O 1
ATOM 642 N N . GLY A 1 79 ? -7.865 0.631 -2.994 1.00 91.69 79 GLY A N 1
ATOM 643 C CA . GLY A 1 79 ? -7.833 0.634 -1.540 1.00 91.69 79 GLY A CA 1
ATOM 644 C C . GLY A 1 79 ? -7.961 -0.762 -0.933 1.00 91.69 79 GLY A C 1
ATOM 645 O O . GLY A 1 79 ? -8.770 -1.588 -1.347 1.00 91.69 79 GLY A O 1
ATOM 646 N N . LEU A 1 80 ? -7.163 -1.000 0.110 1.00 89.81 80 LEU A N 1
ATOM 647 C CA . LEU A 1 80 ? -7.126 -2.275 0.822 1.00 89.81 80 LEU A CA 1
ATOM 648 C C . LEU A 1 80 ? -8.341 -2.448 1.758 1.00 89.81 80 LEU A C 1
ATOM 650 O O . LEU A 1 80 ? -8.853 -1.438 2.264 1.00 89.81 80 LEU A O 1
ATOM 654 N N . PRO A 1 81 ? -8.754 -3.694 2.058 1.00 89.50 81 PRO A N 1
ATOM 655 C CA . PRO A 1 81 ? -9.852 -3.993 2.983 1.00 89.50 81 PRO A CA 1
ATOM 656 C C . PRO A 1 81 ? -9.705 -3.361 4.383 1.00 89.50 81 PRO A C 1
ATOM 658 O O . PRO A 1 81 ? -8.600 -2.983 4.791 1.00 89.50 81 PRO A O 1
ATOM 661 N N . TYR A 1 82 ? -10.834 -3.254 5.099 1.00 83.12 82 TYR A N 1
ATOM 662 C CA . TYR A 1 82 ? -10.948 -2.778 6.488 1.00 83.12 82 TYR A CA 1
ATOM 663 C C . TYR A 1 82 ? -11.150 -3.924 7.475 1.00 83.12 82 TYR A C 1
ATOM 665 O O . TYR A 1 82 ? -11.848 -4.893 7.103 1.00 83.12 82 TYR A O 1
#

Foldseek 3Di:
DVVQVVCCVVPVDNVCVVCVCVVVVVQVVLLVVLVVVCCLLPDDDPPQDPVSVVVSVVLVVCCVVDPVNVVVNVCSVVGDDD

Mean predicted aligned error: 3.67 Å

pLDDT: mean 95.09, std 3.76, range [79.94, 98.44]

Secondary structure (DSSP, 8-state):
-HHHHHHHHHH---HHHHHHHHHHHHHHHHHHHHHHHHHHHH---TT--HHHHHHHHHHHHHHHH-HHHHHHHHHHHH----